Protein AF-A0A7L4B2Z6-F1 (afdb_monomer_lite)

InterPro domains:
  IPR002110 Ankyrin repeat [PF00023] (3-29)
  IPR002110 Ankyrin repeat [PS50088] (1-31)
  IPR032365 BCL-6 corepressor, PCGF1 binding domain [PF16553] (102-127)
  IPR036770 Ankyrin repeat-containing domain superfamily [G3DSA:1.25.40.20] (2-59)
  IPR036770 Ankyrin repeat-containing domain superfamily [SSF48403] (3-47)
  IPR038227 PCGF Ub-like fold discriminator superfamily [G3DSA:3.10.260.40] (99-127)
  IPR047144 BCL-6 corepressor-like [PTHR24117] (2-127)

Foldseek 3Di:
DPQLLVCQLVVVVVSNVVCVVVPDDQQDADPVRHGSLNNHDDPVSNVVVVVVVCVVVDPDPPDPVNDPPDDPPVVPPPPDDPPDPVVPCDDDPPPPPPDPDDPPPDDDDDPDDDDDDDDDDDDPPDD

Organism: NCBI:txid297813

Sequence (127 aa):
PRPIHDAVENDHLEIVRLLLSYGADPTLATYSGRTIVKMTHSELMETFLTEYLTDLQGRSVDDPGLYWDFYGSSVCDPKDESGFDILANPPGPGDEDEDGFSDVFEFEFSDEPPLPCYNIQVCLSQG

Secondary structure (DSSP, 8-state):
--HHHHHHHTT-HHHHHHHHHTT--TTPPPTTS--GGGG--SHHHHHHHHHHHHHHH---TT-GGGS-----TTS---SS--S--TTSS-----S---S-------PPPPSSPPP------------

Radius of gyration: 25.0 Å; chains: 1; bounding box: 57×62×44 Å

pLDDT: mean 78.01, std 16.68, range [37.91, 97.62]

Structure (mmCIF, N/CA/C/O backbone):
data_AF-A0A7L4B2Z6-F1
#
_entry.id   AF-A0A7L4B2Z6-F1
#
loop_
_atom_site.group_PDB
_atom_site.id
_atom_site.type_symbol
_atom_site.label_atom_id
_atom_site.label_alt_id
_atom_site.label_comp_id
_atom_site.label_asym_id
_atom_site.label_entity_id
_atom_site.label_seq_id
_atom_site.pdbx_PDB_ins_code
_atom_site.Cartn_x
_atom_site.Cartn_y
_atom_site.Cartn_z
_atom_site.occupancy
_atom_site.B_iso_or_equiv
_atom_site.auth_seq_id
_atom_site.auth_comp_id
_atom_site.auth_asym_id
_atom_site.auth_atom_id
_atom_site.pdbx_PDB_model_num
ATOM 1 N N . PRO A 1 1 ? 9.173 -10.789 -17.411 1.00 60.53 1 PRO A N 1
ATOM 2 C CA . PRO A 1 1 ? 8.950 -9.840 -16.295 1.00 60.53 1 PRO A CA 1
ATOM 3 C C . PRO A 1 1 ? 7.592 -9.147 -16.440 1.00 60.53 1 PRO A C 1
ATOM 5 O O . PRO A 1 1 ? 7.276 -8.660 -17.524 1.00 60.53 1 PRO A O 1
ATOM 8 N N . ARG A 1 2 ? 6.748 -9.184 -15.402 1.00 84.75 2 ARG A N 1
ATOM 9 C CA . ARG A 1 2 ? 5.553 -8.332 -15.383 1.00 84.75 2 ARG A CA 1
ATOM 10 C C . ARG A 1 2 ? 5.962 -6.973 -14.810 1.00 84.75 2 ARG A C 1
ATOM 12 O O . ARG A 1 2 ? 6.742 -6.971 -13.861 1.00 84.75 2 ARG A O 1
ATOM 19 N N . PRO A 1 3 ? 5.407 -5.855 -15.308 1.00 93.62 3 PRO A N 1
ATOM 20 C CA . PRO A 1 3 ? 5.756 -4.521 -14.818 1.00 93.62 3 PRO A CA 1
ATOM 21 C C . PRO A 1 3 ? 5.648 -4.373 -13.293 1.00 93.62 3 PRO A C 1
ATOM 23 O O . PRO A 1 3 ? 6.469 -3.699 -12.683 1.00 93.62 3 PRO A O 1
ATOM 26 N N . ILE A 1 4 ? 4.678 -5.054 -12.669 1.00 95.00 4 ILE A N 1
ATOM 27 C CA . ILE A 1 4 ? 4.479 -5.011 -11.214 1.00 95.00 4 ILE A CA 1
ATOM 28 C C . ILE A 1 4 ? 5.598 -5.717 -10.437 1.00 95.00 4 ILE A C 1
ATOM 30 O O . ILE A 1 4 ? 5.989 -5.232 -9.384 1.00 95.00 4 ILE A O 1
ATOM 34 N N . HIS A 1 5 ? 6.164 -6.813 -10.960 1.00 96.00 5 HIS A N 1
ATOM 35 C CA . HIS A 1 5 ? 7.292 -7.504 -10.318 1.00 96.00 5 HIS A CA 1
ATOM 36 C C . HIS A 1 5 ? 8.530 -6.608 -10.281 1.00 96.00 5 HIS A C 1
ATOM 38 O O . HIS A 1 5 ? 9.173 -6.508 -9.242 1.00 96.00 5 HIS A O 1
ATOM 44 N N . ASP A 1 6 ? 8.824 -5.931 -11.395 1.00 95.31 6 ASP A N 1
ATOM 45 C CA . ASP A 1 6 ? 9.976 -5.031 -11.493 1.00 95.31 6 ASP A CA 1
ATOM 46 C C . ASP A 1 6 ? 9.781 -3.788 -10.608 1.00 95.31 6 ASP A C 1
ATOM 48 O O . ASP A 1 6 ? 10.718 -3.356 -9.943 1.00 95.31 6 ASP A O 1
ATOM 52 N N . ALA A 1 7 ? 8.569 -3.226 -10.546 1.00 96.44 7 ALA A N 1
ATOM 53 C CA . ALA A 1 7 ? 8.265 -2.094 -9.668 1.00 96.44 7 ALA A CA 1
ATOM 54 C C . ALA A 1 7 ? 8.443 -2.439 -8.179 1.00 96.44 7 ALA A C 1
ATOM 56 O O . ALA A 1 7 ? 8.960 -1.616 -7.428 1.00 96.44 7 ALA A O 1
ATOM 57 N N . VAL A 1 8 ? 8.055 -3.651 -7.767 1.00 96.56 8 VAL A N 1
ATOM 58 C CA . VAL A 1 8 ? 8.200 -4.115 -6.380 1.00 96.56 8 VAL A CA 1
ATOM 59 C C . VAL A 1 8 ? 9.661 -4.392 -6.023 1.00 96.56 8 VAL A C 1
ATOM 61 O O . VAL A 1 8 ? 10.115 -3.925 -4.985 1.00 96.56 8 VAL A O 1
ATOM 64 N N . GLU A 1 9 ? 10.416 -5.070 -6.894 1.00 95.25 9 GLU A N 1
ATOM 65 C CA . GLU A 1 9 ? 11.849 -5.344 -6.665 1.00 95.25 9 GLU A CA 1
ATOM 66 C C . GLU A 1 9 ? 12.677 -4.044 -6.576 1.00 95.25 9 GLU A C 1
ATOM 68 O O . GLU A 1 9 ? 13.699 -3.998 -5.903 1.00 95.25 9 GLU A O 1
ATOM 73 N N . ASN A 1 10 ? 12.236 -2.962 -7.230 1.00 95.38 10 ASN A N 1
ATOM 74 C CA . ASN A 1 10 ? 12.883 -1.645 -7.150 1.00 95.38 10 ASN A CA 1
ATOM 75 C C . ASN A 1 10 ? 12.258 -0.708 -6.095 1.00 95.38 10 ASN A C 1
ATOM 77 O O . ASN A 1 10 ? 12.603 0.468 -6.054 1.00 95.38 10 ASN A O 1
ATOM 81 N N . ASP A 1 11 ? 11.339 -1.200 -5.260 1.00 96.75 11 ASP A N 1
ATOM 82 C CA . ASP A 1 11 ? 10.660 -0.435 -4.202 1.00 96.75 11 ASP A CA 1
ATOM 83 C C . ASP A 1 11 ? 9.911 0.830 -4.685 1.00 96.75 11 ASP A C 1
ATOM 85 O O . ASP A 1 11 ? 9.759 1.828 -3.981 1.00 96.75 11 ASP A O 1
ATOM 89 N N . HIS A 1 12 ? 9.401 0.809 -5.918 1.00 97.62 12 HIS A N 1
ATOM 90 C CA . HIS A 1 12 ? 8.683 1.933 -6.521 1.00 97.62 12 HIS A CA 1
ATOM 91 C C . HIS A 1 12 ? 7.185 1.911 -6.173 1.00 97.62 12 HIS A C 1
ATOM 93 O O . HIS A 1 12 ? 6.343 1.635 -7.033 1.00 97.62 12 HIS A O 1
ATOM 99 N N . LEU A 1 13 ? 6.838 2.228 -4.921 1.00 96.81 13 LEU A N 1
ATOM 100 C CA . LEU A 1 13 ? 5.464 2.147 -4.394 1.00 96.81 13 LEU A CA 1
ATOM 101 C C . LEU A 1 13 ? 4.414 2.833 -5.280 1.00 96.81 13 LEU A C 1
ATOM 103 O O . LEU A 1 13 ? 3.382 2.241 -5.588 1.00 96.81 13 LEU A O 1
ATOM 107 N N . GLU A 1 14 ? 4.673 4.058 -5.734 1.00 97.44 14 GLU A N 1
ATOM 108 C CA . GLU A 1 14 ? 3.701 4.804 -6.544 1.00 97.44 14 GLU A CA 1
ATOM 109 C C . GLU A 1 14 ? 3.439 4.142 -7.906 1.00 97.44 14 GLU A C 1
ATOM 111 O O . GLU A 1 14 ? 2.315 4.164 -8.409 1.00 97.44 14 GLU A O 1
ATOM 116 N N . ILE A 1 15 ? 4.443 3.468 -8.478 1.00 97.31 15 ILE A N 1
ATOM 117 C CA . ILE A 1 15 ? 4.266 2.679 -9.704 1.00 97.31 15 ILE A CA 1
ATOM 118 C C . ILE A 1 15 ? 3.431 1.431 -9.409 1.00 97.31 15 ILE A C 1
ATOM 120 O O . ILE A 1 15 ? 2.574 1.070 -10.211 1.00 97.31 15 ILE A O 1
ATOM 124 N N . VAL A 1 16 ? 3.634 0.786 -8.258 1.00 97.31 16 VAL A N 1
ATOM 125 C CA . VAL A 1 16 ? 2.813 -0.357 -7.835 1.00 97.31 16 VAL A CA 1
ATOM 126 C C . VAL A 1 16 ? 1.350 0.063 -7.673 1.00 97.31 16 VAL A C 1
ATOM 128 O O . VAL A 1 16 ? 0.476 -0.585 -8.246 1.00 97.31 16 VAL A O 1
ATOM 131 N N . ARG A 1 17 ? 1.075 1.182 -6.988 1.00 97.12 17 ARG A N 1
ATOM 132 C CA . ARG A 1 17 ? -0.283 1.743 -6.837 1.00 97.12 17 ARG A CA 1
ATOM 133 C C . ARG A 1 17 ? -0.933 2.032 -8.186 1.00 97.12 17 ARG A C 1
ATOM 135 O O . ARG A 1 17 ? -2.093 1.680 -8.392 1.00 97.12 17 ARG A O 1
ATOM 142 N N . LEU A 1 18 ? -0.178 2.627 -9.110 1.00 97.38 18 LEU A N 1
ATOM 143 C CA . LEU A 1 18 ? -0.636 2.873 -10.474 1.00 97.38 18 LEU A CA 1
ATOM 144 C C . LEU A 1 18 ? -0.967 1.560 -11.194 1.00 97.38 18 LEU A C 1
ATOM 146 O O . LEU A 1 18 ? -2.036 1.415 -11.761 1.00 97.38 18 LEU A O 1
ATOM 150 N N . LEU A 1 19 ? -0.082 0.570 -11.172 1.00 97.25 19 LEU A N 1
ATOM 151 C CA . LEU A 1 19 ? -0.329 -0.692 -11.870 1.00 97.25 19 LEU A CA 1
ATOM 152 C C . LEU A 1 19 ? -1.559 -1.423 -11.317 1.00 97.25 19 LEU A C 1
ATOM 154 O O . LEU A 1 19 ? -2.363 -1.929 -12.099 1.00 97.25 19 LEU A O 1
ATOM 158 N N . LEU A 1 20 ? -1.735 -1.435 -9.994 1.00 96.38 20 LEU A N 1
ATOM 159 C CA . LEU A 1 20 ? -2.912 -2.014 -9.343 1.00 96.38 20 LEU A CA 1
ATOM 160 C C . LEU A 1 20 ? -4.203 -1.280 -9.729 1.00 96.38 20 LEU A C 1
ATOM 162 O O . LEU A 1 20 ? -5.208 -1.934 -9.998 1.00 96.38 20 LEU A O 1
ATOM 166 N N . SER A 1 21 ? -4.184 0.055 -9.838 1.00 96.00 21 SER A N 1
ATOM 167 C CA . SER A 1 21 ? -5.371 0.819 -10.253 1.00 96.00 21 SER A CA 1
ATOM 168 C C . SER A 1 21 ? -5.787 0.548 -11.702 1.00 96.00 21 SER A C 1
ATOM 170 O O . SER A 1 21 ? -6.969 0.629 -12.027 1.00 96.00 21 SER A O 1
ATOM 172 N N . TYR A 1 22 ? -4.842 0.146 -12.556 1.00 96.44 22 TYR A N 1
ATOM 173 C CA . TYR A 1 22 ? -5.099 -0.308 -13.927 1.00 96.44 22 TYR A CA 1
ATOM 174 C C . TYR A 1 22 ? -5.370 -1.822 -14.035 1.00 96.44 22 TYR A C 1
ATOM 176 O O . TYR A 1 22 ? -5.435 -2.359 -15.142 1.00 96.44 22 TYR A O 1
ATOM 184 N N . GLY A 1 23 ? -5.548 -2.525 -12.911 1.00 94.00 23 GLY A N 1
ATOM 185 C CA . GLY A 1 23 ? -5.931 -3.939 -12.889 1.00 94.00 23 GLY A CA 1
ATOM 186 C C . GLY A 1 23 ? -4.771 -4.922 -13.054 1.00 94.00 23 GLY A C 1
ATOM 187 O O . GLY A 1 23 ? -4.984 -6.056 -13.486 1.00 94.00 23 GLY A O 1
ATOM 188 N N . ALA A 1 24 ? -3.535 -4.523 -12.738 1.00 95.31 24 ALA A N 1
ATOM 189 C CA . ALA A 1 24 ? -2.448 -5.487 -12.611 1.00 95.31 24 ALA A CA 1
ATOM 190 C C . ALA A 1 24 ? -2.762 -6.483 -11.486 1.00 95.31 24 ALA A C 1
ATOM 192 O O . ALA A 1 24 ? -3.047 -6.082 -10.365 1.00 95.31 24 ALA A O 1
ATOM 193 N N . ASP A 1 25 ? -2.675 -7.779 -11.781 1.00 93.75 25 ASP A N 1
ATOM 194 C CA . ASP A 1 25 ? -2.956 -8.838 -10.809 1.00 93.75 25 ASP A CA 1
ATOM 195 C C . ASP A 1 25 ? -1.723 -9.117 -9.917 1.00 93.75 25 ASP A C 1
ATOM 197 O O . ASP A 1 25 ? -0.711 -9.629 -10.422 1.00 93.75 25 ASP A O 1
ATOM 201 N N . PRO A 1 26 ? -1.780 -8.808 -8.603 1.00 93.31 26 PRO A N 1
ATOM 202 C CA . PRO A 1 26 ? -0.673 -9.028 -7.672 1.00 93.31 26 PRO A CA 1
ATOM 203 C C . PRO A 1 26 ? -0.493 -10.491 -7.246 1.00 93.31 26 PRO A C 1
ATOM 205 O O . PRO A 1 26 ? 0.531 -10.834 -6.654 1.00 93.31 26 PRO A O 1
ATOM 208 N N . THR A 1 27 ? -1.464 -11.367 -7.518 1.00 93.31 27 THR A N 1
ATOM 209 C CA . THR A 1 27 ? -1.431 -12.774 -7.082 1.00 93.31 27 THR A CA 1
ATOM 210 C C . THR A 1 27 ? -0.537 -13.644 -7.969 1.00 93.31 27 THR A C 1
ATOM 212 O O . THR A 1 27 ? -0.127 -14.743 -7.585 1.00 93.31 27 THR A O 1
ATOM 215 N N . LEU A 1 28 ? -0.174 -13.139 -9.152 1.00 92.25 28 LEU A N 1
ATOM 216 C CA . LEU A 1 28 ? 0.630 -13.862 -10.126 1.00 92.25 28 LEU A CA 1
ATOM 217 C C . LEU A 1 28 ? 2.099 -13.916 -9.702 1.00 92.25 28 LEU A C 1
ATOM 219 O O . LEU A 1 28 ? 2.802 -12.905 -9.622 1.00 92.25 28 LEU A O 1
ATOM 223 N N . ALA A 1 29 ? 2.596 -15.132 -9.497 1.00 93.31 29 ALA A N 1
ATOM 224 C CA . ALA A 1 29 ? 3.999 -15.365 -9.200 1.00 93.31 29 ALA A CA 1
ATOM 225 C C . ALA A 1 29 ? 4.900 -15.170 -10.436 1.00 93.31 29 ALA A C 1
ATOM 227 O O . ALA A 1 29 ? 4.482 -15.284 -11.592 1.00 93.31 29 ALA A O 1
ATOM 228 N N . THR A 1 30 ? 6.176 -14.897 -10.178 1.00 91.44 30 THR A N 1
ATOM 229 C CA . THR A 1 30 ? 7.246 -14.938 -11.183 1.00 91.44 30 THR A CA 1
ATOM 230 C C . THR A 1 30 ? 7.469 -16.363 -11.708 1.00 91.44 30 THR A C 1
ATOM 232 O O . THR A 1 30 ? 6.985 -17.338 -11.136 1.00 91.44 30 THR A O 1
ATOM 235 N N . TYR A 1 31 ? 8.280 -16.515 -12.761 1.00 90.19 31 TYR A N 1
ATOM 236 C CA . TYR A 1 31 ? 8.648 -17.833 -13.306 1.00 90.19 31 TYR A CA 1
ATOM 237 C C . TYR A 1 31 ? 9.324 -18.766 -12.287 1.00 90.19 31 TYR A C 1
ATOM 239 O O . TYR A 1 31 ? 9.267 -19.980 -12.442 1.00 90.19 31 TYR A O 1
ATOM 247 N N . SER A 1 32 ? 9.942 -18.214 -11.239 1.00 89.88 32 SER A N 1
ATOM 248 C CA . SER A 1 32 ? 10.538 -18.978 -10.139 1.00 89.88 32 SER A CA 1
ATOM 249 C C . SER A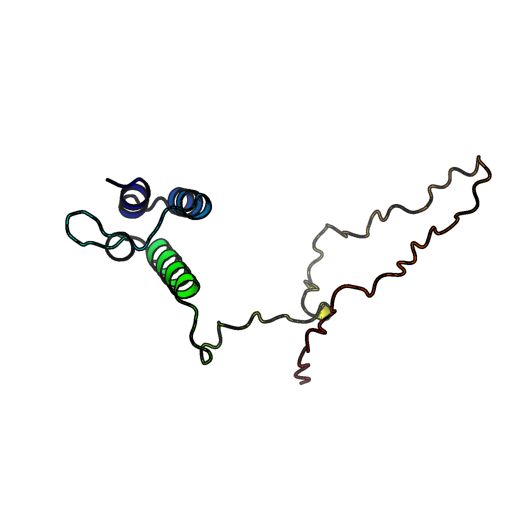 1 32 ? 9.567 -19.230 -8.976 1.00 89.88 32 SER A C 1
ATOM 251 O O 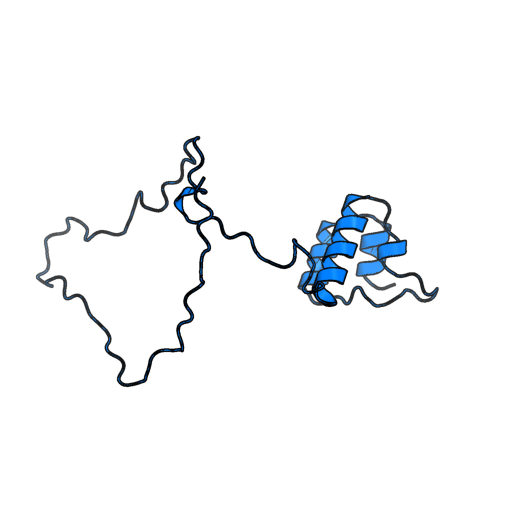. SER A 1 32 ? 10.004 -19.625 -7.901 1.00 89.88 32 SER A O 1
ATOM 253 N N . GLY A 1 33 ? 8.275 -18.923 -9.131 1.00 91.94 33 GLY A N 1
ATOM 254 C CA . GLY A 1 33 ? 7.263 -19.087 -8.085 1.00 91.94 33 GLY A CA 1
ATOM 255 C C . GLY A 1 33 ? 7.330 -18.060 -6.947 1.00 91.94 33 GLY A C 1
ATOM 256 O O . GLY A 1 33 ? 6.693 -18.258 -5.915 1.00 91.94 33 GLY A O 1
ATOM 257 N N . ARG A 1 34 ? 8.089 -16.962 -7.095 1.00 92.81 34 ARG A N 1
ATOM 258 C CA . ARG A 1 34 ? 8.112 -15.879 -6.091 1.00 92.81 34 ARG A CA 1
ATOM 259 C C . ARG A 1 34 ? 6.912 -14.953 -6.284 1.00 92.81 34 ARG A C 1
ATOM 261 O O . ARG A 1 34 ? 6.701 -14.480 -7.401 1.00 92.81 34 ARG A O 1
ATOM 268 N N . THR A 1 35 ? 6.153 -14.709 -5.217 1.00 93.56 35 THR A N 1
ATOM 269 C CA . THR A 1 35 ? 5.080 -13.702 -5.154 1.00 93.56 35 THR A CA 1
ATOM 270 C C . THR A 1 35 ? 5.671 -12.312 -4.921 1.00 93.56 35 THR A C 1
ATOM 272 O O . THR A 1 35 ? 6.779 -12.208 -4.397 1.00 93.56 35 THR A O 1
ATOM 275 N N . ILE A 1 36 ? 4.936 -11.249 -5.266 1.00 95.06 36 ILE A N 1
ATOM 276 C CA . ILE A 1 36 ? 5.417 -9.869 -5.079 1.00 95.06 36 ILE A CA 1
ATOM 277 C C . ILE A 1 36 ? 5.706 -9.532 -3.608 1.00 95.06 36 ILE A C 1
ATOM 279 O O . ILE A 1 36 ? 6.687 -8.859 -3.333 1.00 95.06 36 ILE A O 1
ATOM 283 N N . VAL A 1 37 ? 4.950 -10.093 -2.656 1.00 95.25 37 VAL A N 1
ATOM 284 C CA . VAL A 1 37 ? 5.201 -9.916 -1.209 1.00 95.25 37 VAL A CA 1
ATOM 285 C C . VAL A 1 37 ? 6.577 -10.457 -0.805 1.00 95.25 37 VAL A C 1
ATOM 287 O O . VAL A 1 37 ? 7.230 -9.910 0.064 1.00 95.25 37 VAL A O 1
ATOM 290 N N . LYS A 1 38 ? 7.074 -11.508 -1.470 1.00 94.44 38 LYS A N 1
ATOM 291 C CA . LYS A 1 38 ? 8.415 -12.063 -1.207 1.00 94.44 38 LYS A CA 1
ATOM 292 C C . LYS A 1 38 ? 9.544 -11.305 -1.915 1.00 94.44 38 LYS A C 1
ATOM 294 O O . LYS A 1 38 ? 10.695 -11.728 -1.827 1.00 94.44 38 LYS A O 1
ATOM 299 N N . MET A 1 39 ? 9.212 -10.275 -2.686 1.00 94.06 39 MET A N 1
ATOM 300 C CA . MET A 1 39 ? 10.152 -9.443 -3.441 1.00 94.06 39 MET A CA 1
ATOM 301 C C . MET A 1 39 ? 10.285 -8.040 -2.833 1.00 94.06 39 MET A C 1
ATOM 303 O O . MET A 1 39 ? 11.039 -7.229 -3.356 1.00 94.06 39 MET A O 1
ATOM 307 N N . THR A 1 40 ? 9.557 -7.733 -1.756 1.00 95.81 40 THR A N 1
ATOM 308 C CA . THR A 1 40 ? 9.616 -6.428 -1.094 1.00 95.81 40 THR A CA 1
ATOM 309 C C . THR A 1 40 ? 10.928 -6.248 -0.333 1.00 95.81 40 THR A C 1
ATOM 311 O O . THR A 1 40 ? 11.500 -7.196 0.208 1.00 95.81 40 THR A O 1
ATOM 314 N N . HIS A 1 41 ? 11.403 -5.003 -0.280 1.00 93.44 41 HIS A N 1
ATOM 315 C CA . HIS A 1 41 ? 12.588 -4.613 0.492 1.00 93.44 41 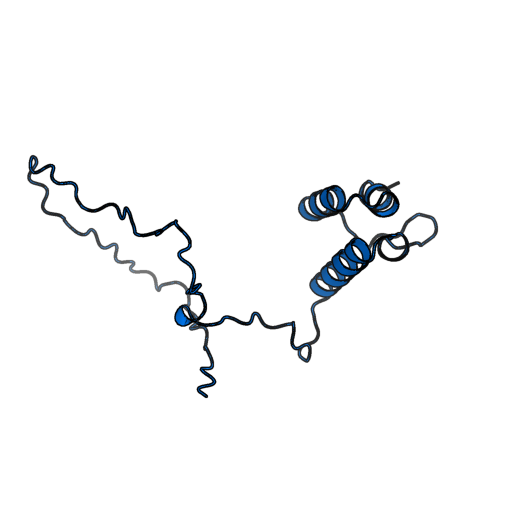HIS A CA 1
ATOM 316 C C . HIS A 1 41 ? 12.262 -3.641 1.631 1.00 93.44 41 HIS A C 1
ATOM 318 O O . HIS A 1 41 ? 12.979 -3.607 2.629 1.00 93.44 41 HIS A O 1
ATOM 324 N N . SER A 1 42 ? 11.186 -2.866 1.482 1.00 96.75 42 SER A N 1
ATOM 325 C CA . SER A 1 42 ? 10.692 -1.907 2.466 1.00 96.75 42 SER A CA 1
ATOM 326 C C . SER A 1 42 ? 9.495 -2.459 3.233 1.00 96.75 42 SER A C 1
ATOM 328 O O . SER A 1 42 ? 8.597 -3.070 2.646 1.00 96.75 42 SER A O 1
ATOM 330 N N . GLU A 1 43 ? 9.446 -2.158 4.531 1.00 96.38 43 GLU A N 1
ATOM 331 C CA . GLU A 1 43 ? 8.297 -2.432 5.400 1.00 96.38 43 GLU A CA 1
ATOM 332 C C . GLU A 1 43 ? 7.023 -1.755 4.875 1.00 96.38 43 GLU A C 1
ATOM 334 O O . GLU A 1 43 ? 5.937 -2.324 4.936 1.00 96.38 43 GLU A O 1
ATOM 339 N N . LEU A 1 44 ? 7.147 -0.567 4.275 1.00 96.31 44 LEU A N 1
ATOM 340 C CA . LEU A 1 44 ? 6.011 0.147 3.692 1.00 96.31 44 LEU A CA 1
ATOM 341 C C . LEU A 1 44 ? 5.428 -0.633 2.502 1.00 96.31 44 LEU A C 1
ATOM 343 O O . LEU A 1 44 ? 4.219 -0.820 2.403 1.00 96.31 44 LEU A O 1
ATOM 347 N N . MET A 1 45 ? 6.278 -1.137 1.606 1.00 97.44 45 MET A N 1
ATOM 348 C CA . MET A 1 45 ? 5.819 -1.924 0.459 1.00 97.44 45 MET A CA 1
ATOM 349 C C . MET A 1 45 ? 5.193 -3.252 0.904 1.00 97.44 45 MET A C 1
ATOM 351 O O . MET A 1 45 ? 4.156 -3.656 0.377 1.00 97.44 45 MET A O 1
ATOM 355 N N . GLU A 1 46 ? 5.816 -3.928 1.872 1.00 96.81 46 GLU A N 1
ATOM 356 C CA . GLU A 1 46 ? 5.312 -5.186 2.426 1.00 96.81 46 GLU A CA 1
ATOM 357 C C . GLU A 1 46 ? 3.950 -5.005 3.097 1.00 96.81 46 GLU A C 1
ATOM 359 O O . GLU A 1 46 ? 3.017 -5.746 2.782 1.00 96.81 46 GLU A O 1
ATOM 364 N N . THR A 1 47 ? 3.809 -3.996 3.961 1.00 96.50 47 THR A N 1
ATOM 365 C CA . THR A 1 47 ? 2.534 -3.673 4.616 1.00 96.50 47 THR A CA 1
ATOM 366 C C . THR A 1 47 ? 1.475 -3.314 3.581 1.00 96.50 47 THR 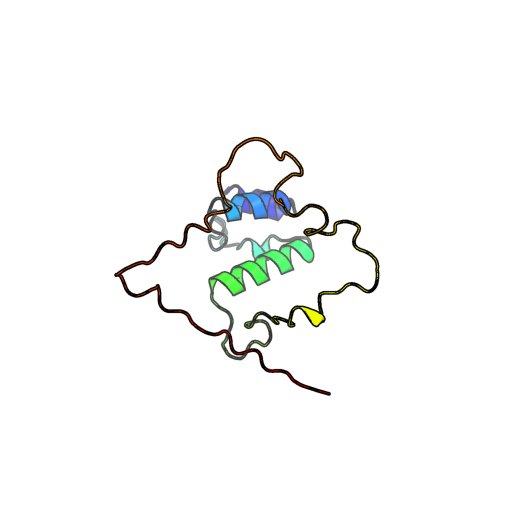A C 1
ATOM 368 O O . THR A 1 47 ? 0.418 -3.935 3.566 1.00 96.50 47 THR A O 1
ATOM 371 N N . PHE A 1 48 ? 1.775 -2.424 2.631 1.00 96.88 48 PHE A N 1
ATOM 372 C CA . PHE A 1 48 ? 0.837 -2.048 1.572 1.00 96.88 48 PHE A CA 1
ATOM 373 C C . PHE A 1 48 ? 0.314 -3.256 0.778 1.00 96.88 48 PHE A C 1
ATOM 375 O O . PHE A 1 48 ? -0.895 -3.413 0.612 1.00 96.88 48 PHE A O 1
ATOM 382 N N . LEU A 1 49 ? 1.205 -4.123 0.288 1.00 96.62 49 LEU A N 1
ATOM 383 C CA . LEU A 1 49 ? 0.804 -5.289 -0.502 1.00 96.62 49 LEU A CA 1
ATOM 384 C C . LEU A 1 49 ? 0.068 -6.337 0.334 1.00 96.62 49 LEU A C 1
ATOM 386 O O . LEU A 1 49 ? -0.835 -6.993 -0.183 1.00 96.62 49 LEU A O 1
ATOM 390 N N . THR A 1 50 ? 0.439 -6.504 1.602 1.00 94.81 50 THR A N 1
ATOM 391 C CA . THR A 1 50 ? -0.230 -7.440 2.513 1.00 94.81 50 THR A CA 1
ATOM 392 C C . THR A 1 50 ? -1.655 -6.986 2.805 1.00 94.81 50 THR A C 1
ATOM 394 O O . THR A 1 50 ? -2.583 -7.780 2.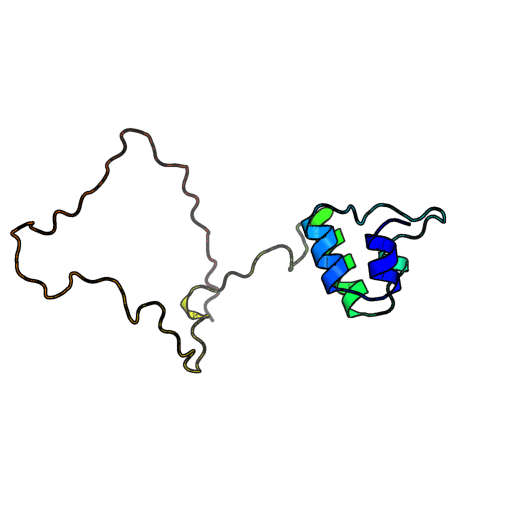655 1.00 94.81 50 THR A O 1
ATOM 397 N N . GLU A 1 51 ? -1.848 -5.708 3.131 1.00 92.81 51 GLU A N 1
ATOM 398 C CA . GLU A 1 51 ? -3.176 -5.125 3.341 1.00 92.81 51 GLU A CA 1
ATOM 399 C C . GLU A 1 51 ? -4.021 -5.221 2.063 1.00 92.81 51 GLU A C 1
ATOM 401 O O . GLU A 1 51 ? -5.136 -5.733 2.100 1.00 92.81 51 GLU A O 1
ATOM 406 N N . TYR A 1 52 ? -3.455 -4.859 0.905 1.00 94.50 52 TYR A N 1
ATOM 407 C CA . TYR A 1 52 ? -4.157 -4.940 -0.379 1.00 94.50 52 TYR A CA 1
ATOM 408 C C . TYR A 1 52 ? -4.616 -6.369 -0.718 1.00 94.50 52 TYR A C 1
ATOM 410 O O . TYR A 1 52 ? -5.736 -6.585 -1.178 1.00 94.50 52 TYR A O 1
ATOM 418 N N . LEU A 1 53 ? -3.762 -7.373 -0.495 1.00 93.81 53 LEU A N 1
ATOM 419 C CA . LEU A 1 53 ? -4.122 -8.777 -0.723 1.00 93.81 53 LEU A CA 1
ATOM 420 C C . LEU A 1 53 ? -5.166 -9.280 0.278 1.00 93.81 53 LEU A C 1
ATOM 422 O O . LEU A 1 53 ? -6.017 -10.088 -0.097 1.00 93.81 53 LEU A O 1
ATOM 426 N N . THR A 1 54 ? -5.110 -8.804 1.522 1.00 90.94 54 THR A N 1
ATOM 427 C CA . THR A 1 54 ? -6.104 -9.121 2.555 1.00 90.94 54 THR A CA 1
ATOM 428 C C . THR A 1 54 ? -7.471 -8.559 2.166 1.00 90.94 54 THR A C 1
ATOM 430 O O . THR A 1 54 ? -8.471 -9.270 2.239 1.00 90.94 54 THR A O 1
ATOM 433 N N . ASP A 1 55 ? -7.513 -7.335 1.639 1.00 88.25 55 ASP A N 1
ATOM 434 C CA . ASP A 1 55 ? -8.745 -6.719 1.142 1.00 88.25 55 ASP A CA 1
ATOM 435 C C . ASP A 1 55 ? -9.323 -7.474 -0.064 1.00 88.25 55 ASP A C 1
ATOM 437 O O . ASP A 1 55 ? -10.535 -7.670 -0.151 1.00 88.25 55 ASP A O 1
ATOM 441 N N . LEU A 1 56 ? -8.469 -7.972 -0.969 1.00 89.94 56 LEU A N 1
ATOM 442 C CA . LEU A 1 56 ? -8.903 -8.799 -2.102 1.00 89.94 56 LEU A CA 1
ATOM 443 C C . LEU A 1 56 ? -9.489 -10.153 -1.678 1.00 89.94 56 LEU A C 1
ATOM 445 O O . LEU A 1 56 ? -10.399 -10.661 -2.332 1.00 89.94 56 LEU A O 1
ATOM 449 N N . GLN A 1 57 ? -8.947 -10.766 -0.624 1.00 88.06 57 GLN A N 1
ATOM 450 C CA . GLN A 1 57 ? -9.423 -12.051 -0.097 1.00 88.06 57 GLN A CA 1
ATOM 451 C C . GLN A 1 57 ? -10.669 -11.892 0.786 1.00 88.06 57 GLN A C 1
ATOM 453 O O . GLN A 1 57 ? -11.389 -12.868 1.006 1.00 88.06 57 GLN A O 1
ATOM 458 N N . GLY A 1 58 ? -10.943 -10.664 1.229 1.00 83.81 58 GLY A N 1
ATOM 459 C CA . GLY A 1 58 ? -11.944 -10.346 2.232 1.00 83.81 58 GLY A CA 1
ATOM 460 C C . GLY A 1 58 ? -11.388 -10.564 3.636 1.00 83.81 58 GLY A C 1
ATOM 461 O O . GLY A 1 58 ? -10.783 -11.598 3.932 1.00 83.81 58 GLY A O 1
ATOM 462 N N . ARG A 1 59 ? -11.608 -9.592 4.525 1.00 82.00 59 ARG A N 1
ATOM 463 C CA . ARG A 1 59 ? -11.218 -9.739 5.931 1.00 82.00 59 ARG A CA 1
ATOM 464 C C . ARG A 1 59 ? -12.190 -10.661 6.659 1.00 82.00 59 ARG A C 1
ATOM 466 O O . ARG A 1 59 ? -13.360 -10.777 6.287 1.00 82.00 59 ARG A O 1
ATOM 473 N N . SER A 1 60 ? -11.705 -11.341 7.694 1.00 80.75 60 SER A N 1
ATOM 474 C CA . SER A 1 60 ? -12.567 -12.174 8.534 1.00 80.75 60 SER A CA 1
ATOM 475 C C . SER A 1 60 ? -13.622 -11.320 9.235 1.00 80.75 60 SER A C 1
ATOM 477 O O . SER A 1 60 ? -13.324 -10.204 9.642 1.00 80.75 60 SER A O 1
ATOM 479 N N . VAL A 1 61 ? -14.819 -11.871 9.456 1.00 79.19 61 VAL A N 1
ATOM 480 C CA . VAL A 1 61 ? -15.920 -11.188 10.174 1.00 79.19 61 VAL A CA 1
ATOM 481 C C . VAL A 1 61 ? -15.515 -10.743 11.588 1.00 79.19 61 VAL A C 1
ATOM 483 O O . VAL A 1 61 ? -16.040 -9.758 12.100 1.00 79.19 61 VAL A O 1
ATOM 486 N N . ASP A 1 62 ? -14.554 -11.451 12.184 1.00 83.00 62 ASP A N 1
ATOM 487 C CA . ASP A 1 62 ? -13.995 -11.166 13.507 1.00 83.00 62 ASP A CA 1
ATOM 488 C C . ASP A 1 62 ? -12.848 -10.132 13.492 1.00 83.00 62 ASP A C 1
ATOM 490 O O . ASP A 1 62 ? -12.315 -9.821 14.555 1.00 83.00 62 ASP A O 1
ATOM 494 N N . ASP A 1 63 ? -12.435 -9.615 12.325 1.00 79.69 63 ASP A N 1
ATOM 495 C CA . ASP A 1 63 ? -11.377 -8.600 12.233 1.00 79.69 63 ASP A CA 1
ATOM 496 C C . ASP A 1 63 ? -11.926 -7.227 12.666 1.00 79.69 63 ASP A C 1
ATOM 498 O O . ASP A 1 63 ? -12.829 -6.702 12.008 1.00 79.69 63 ASP A O 1
ATOM 502 N N . PRO A 1 64 ? -11.393 -6.606 13.736 1.00 75.50 64 PRO A N 1
ATOM 503 C CA . PRO A 1 64 ? -11.793 -5.263 14.148 1.00 75.50 64 PRO A CA 1
ATOM 504 C C . PRO A 1 64 ? -11.609 -4.207 13.049 1.00 75.50 64 PRO A C 1
ATOM 506 O O . PRO A 1 64 ? -12.344 -3.228 13.034 1.00 75.50 64 PRO A O 1
ATOM 509 N N . GLY A 1 65 ? -10.664 -4.408 12.122 1.00 74.19 65 GLY A N 1
ATOM 510 C CA . GLY A 1 65 ? -10.423 -3.514 10.985 1.00 74.19 65 GLY A CA 1
ATOM 511 C C . GLY A 1 65 ? -11.379 -3.707 9.803 1.00 74.19 65 GLY A C 1
ATOM 512 O O . GLY A 1 65 ? -11.255 -3.000 8.806 1.00 74.19 65 GLY A O 1
ATOM 513 N N . LEU A 1 66 ? -12.318 -4.660 9.877 1.00 77.25 66 LEU A N 1
ATOM 514 C CA . LEU A 1 66 ? -13.291 -4.914 8.809 1.00 77.25 66 LEU A CA 1
ATOM 515 C C . LEU A 1 66 ? -14.311 -3.773 8.665 1.00 77.25 66 LEU A C 1
ATOM 517 O O . LEU A 1 66 ? -14.795 -3.510 7.562 1.00 77.25 66 LEU A O 1
ATOM 521 N N . TYR A 1 67 ? -14.674 -3.128 9.773 1.00 77.00 67 TYR A N 1
ATOM 522 C CA . TYR A 1 67 ? -15.703 -2.096 9.796 1.00 77.00 67 TYR A CA 1
ATOM 523 C C . TYR A 1 67 ? -15.066 -0.714 9.676 1.00 77.00 67 TYR A C 1
ATOM 525 O O . TYR A 1 67 ? -14.077 -0.406 10.336 1.00 77.00 67 TYR A O 1
ATOM 533 N N . TRP A 1 68 ? -15.661 0.144 8.849 1.00 77.06 68 TRP A N 1
ATOM 534 C CA . TRP A 1 68 ? -15.325 1.561 8.861 1.00 77.06 68 TRP A CA 1
ATOM 535 C C . TRP A 1 68 ? -15.822 2.175 10.168 1.00 77.06 68 TRP A C 1
ATOM 537 O O . TRP A 1 68 ? -17.031 2.223 10.407 1.00 77.06 68 TRP A O 1
ATOM 547 N N . ASP A 1 69 ? -14.905 2.695 10.978 1.00 69.62 69 ASP A N 1
ATOM 548 C CA . ASP A 1 69 ? -15.262 3.518 12.128 1.00 69.62 69 ASP A CA 1
ATOM 549 C C . ASP A 1 69 ? -15.736 4.890 11.638 1.00 69.62 69 ASP A C 1
ATOM 551 O O . ASP A 1 69 ? -14.959 5.826 11.440 1.00 69.62 69 ASP A O 1
ATOM 555 N N . PHE A 1 70 ? -17.043 5.009 11.408 1.00 63.38 70 PHE A N 1
ATOM 556 C CA . PHE A 1 70 ? -17.659 6.292 11.109 1.00 63.38 70 PHE A CA 1
ATOM 557 C C . PHE A 1 70 ? -17.978 7.021 12.411 1.00 63.38 70 PHE A C 1
ATOM 559 O O . PHE A 1 70 ? -19.032 6.834 13.024 1.00 63.38 70 PHE A O 1
ATOM 566 N N . TYR A 1 71 ? -17.062 7.882 12.833 1.00 65.62 71 TYR A N 1
ATOM 567 C CA . TYR A 1 71 ? -17.363 8.850 13.872 1.00 65.62 71 TYR A CA 1
ATOM 568 C C . TYR A 1 71 ? -18.332 9.888 13.297 1.00 65.62 71 TYR A C 1
ATOM 570 O O . TYR A 1 71 ? -18.091 10.454 12.232 1.00 65.62 71 TYR A O 1
ATOM 578 N N . GLY A 1 72 ? -19.459 10.116 13.979 1.00 60.19 72 GLY A N 1
ATOM 579 C CA . GLY A 1 72 ? -20.437 11.117 13.554 1.00 60.19 72 GLY A CA 1
ATOM 580 C C . GLY A 1 72 ? -19.790 12.490 13.344 1.00 60.19 72 GLY A C 1
ATOM 581 O O . GLY A 1 72 ? -18.766 12.800 13.951 1.00 60.19 72 GLY A O 1
ATOM 582 N N . SER A 1 73 ? -20.417 13.326 12.510 1.00 57.88 73 SER A N 1
ATOM 583 C CA . SER A 1 73 ? -19.895 14.629 12.055 1.00 57.88 73 SER A CA 1
ATOM 584 C C . SER A 1 73 ? -19.369 15.561 13.160 1.00 57.88 73 SER A C 1
ATOM 586 O O . SER A 1 73 ? -18.607 16.469 12.858 1.00 57.88 73 SER A O 1
ATOM 588 N N . SER A 1 74 ? -19.740 15.348 14.425 1.00 57.06 74 SER A N 1
ATOM 589 C CA . SER A 1 74 ? -19.233 16.089 15.585 1.00 57.06 74 SER A CA 1
ATOM 590 C C . SER A 1 74 ? -17.781 15.772 15.975 1.00 57.06 74 SER A C 1
ATOM 592 O O . SER A 1 74 ? -17.224 16.474 16.811 1.00 57.06 74 SER A O 1
ATOM 594 N N . VAL A 1 75 ? -17.177 14.698 15.451 1.00 55.56 75 VAL A N 1
ATOM 595 C CA . VAL A 1 75 ? -15.780 14.305 15.745 1.00 55.56 75 VAL A CA 1
ATOM 596 C C . VAL A 1 75 ? -14.802 14.859 14.704 1.00 55.56 75 VAL A C 1
ATOM 598 O O . VAL A 1 75 ? -13.619 15.020 14.992 1.00 55.56 75 VAL A O 1
ATOM 601 N N . CYS A 1 76 ? -15.299 15.209 13.517 1.00 53.88 76 CYS A N 1
ATOM 602 C CA . CYS A 1 76 ? -14.518 15.791 12.427 1.00 53.88 76 CYS A CA 1
ATOM 603 C C . CYS A 1 76 ? -14.379 17.312 12.534 1.00 53.88 76 CYS A C 1
ATOM 605 O O . CYS A 1 76 ? -14.086 17.943 11.526 1.00 53.88 76 CYS A O 1
ATOM 607 N N . ASP A 1 77 ? -14.614 17.894 13.711 1.00 56.69 77 ASP A N 1
ATOM 608 C CA . ASP A 1 77 ? -14.351 19.306 13.966 1.00 56.69 77 ASP A CA 1
ATOM 609 C C . ASP A 1 77 ? -12.909 19.410 14.494 1.00 56.69 77 ASP A C 1
ATOM 611 O O . ASP A 1 77 ? -12.669 19.215 15.697 1.00 56.69 77 ASP A O 1
ATOM 615 N N . PRO A 1 78 ? -11.889 19.572 13.623 1.00 57.28 78 PRO A N 1
ATOM 616 C CA . PRO A 1 78 ? -10.551 19.845 14.106 1.00 57.28 78 PRO A CA 1
ATOM 617 C C . PRO A 1 78 ? -10.620 21.116 14.957 1.00 57.28 78 PRO A C 1
ATOM 619 O O . PRO A 1 78 ? -11.130 22.143 14.525 1.00 57.28 78 PRO A O 1
ATOM 622 N N . LYS A 1 79 ? -10.087 21.059 16.183 1.00 58.34 79 LYS A N 1
ATOM 623 C CA . LYS A 1 79 ? -9.997 22.237 17.070 1.00 58.34 79 LYS A CA 1
ATOM 624 C C . LYS A 1 79 ? -9.208 23.395 16.449 1.00 58.34 79 LYS A C 1
ATOM 626 O O . LYS A 1 79 ? -9.308 24.515 16.941 1.00 58.34 79 LYS A O 1
ATOM 631 N N . ASP A 1 80 ? -8.432 23.103 15.410 1.00 62.03 80 ASP A N 1
ATOM 632 C CA . ASP A 1 80 ? -7.671 24.074 14.650 1.00 62.03 80 ASP A CA 1
ATOM 633 C C . ASP A 1 80 ? -8.396 24.376 13.337 1.00 62.03 80 ASP A C 1
ATOM 635 O O . ASP A 1 80 ? -8.676 23.472 12.549 1.00 62.03 80 ASP A O 1
ATOM 639 N N . GLU A 1 81 ? -8.672 25.665 13.136 1.00 58.66 81 GLU A N 1
ATOM 640 C CA . GLU A 1 81 ? -9.257 26.289 11.950 1.00 58.66 81 GLU A CA 1
ATOM 641 C C . GLU A 1 81 ? -8.672 25.709 10.650 1.00 58.66 81 GLU A C 1
ATOM 643 O O . GLU A 1 81 ? -7.669 26.188 10.113 1.00 58.66 81 GLU A O 1
ATOM 648 N N . SER A 1 82 ? -9.302 24.673 10.091 1.00 58.22 82 SER A N 1
ATOM 649 C CA . SER A 1 82 ? -9.052 24.305 8.704 1.00 58.22 82 SER A CA 1
ATOM 650 C C . SER A 1 82 ? -9.637 25.425 7.850 1.00 58.22 82 SER A C 1
ATOM 652 O O . SER A 1 82 ? -10.853 25.550 7.740 1.00 58.22 82 SER A O 1
ATOM 654 N N . GLY A 1 83 ? -8.766 26.272 7.298 1.00 57.97 83 GLY A N 1
ATOM 655 C CA . GLY A 1 83 ? -9.091 27.532 6.616 1.00 57.97 83 GLY A CA 1
ATOM 656 C C . GLY A 1 83 ? -9.884 27.431 5.305 1.00 57.97 83 GLY A C 1
ATOM 657 O O . GLY A 1 83 ? -9.741 28.298 4.448 1.00 57.97 83 GLY A O 1
ATOM 658 N N . PHE A 1 84 ? -10.699 26.393 5.131 1.00 60.38 84 PHE A N 1
ATOM 659 C CA . PHE A 1 84 ? -11.660 26.262 4.046 1.00 60.38 84 PHE A CA 1
ATOM 660 C C . PHE A 1 84 ? -13.027 25.949 4.638 1.00 60.38 84 PHE A C 1
ATOM 662 O O . PHE A 1 84 ? -13.410 24.792 4.795 1.00 60.38 84 PHE A O 1
ATOM 669 N N . ASP A 1 85 ? -13.768 27.003 4.958 1.00 67.00 85 ASP A N 1
ATOM 670 C CA . ASP A 1 85 ? -15.197 26.881 5.188 1.00 67.00 85 ASP A CA 1
ATOM 671 C C . ASP A 1 85 ? -15.860 26.557 3.837 1.00 67.00 85 ASP A C 1
ATOM 673 O O . ASP A 1 85 ? -16.005 27.408 2.960 1.00 67.00 85 ASP A O 1
ATOM 677 N N . ILE A 1 86 ? -16.195 25.276 3.645 1.00 64.56 86 ILE A N 1
ATOM 678 C CA . ILE A 1 86 ? -16.867 24.745 2.444 1.00 64.56 86 ILE A CA 1
ATOM 679 C C . ILE A 1 86 ? -18.206 25.469 2.211 1.00 64.56 86 ILE A C 1
ATOM 681 O O . ILE A 1 86 ? -18.697 25.520 1.085 1.00 64.56 86 ILE A O 1
ATOM 685 N N . LEU A 1 87 ? -18.769 26.072 3.263 1.00 65.25 87 LEU A N 1
ATOM 686 C CA . LEU A 1 87 ? -20.000 26.846 3.241 1.00 65.25 87 LEU A CA 1
ATOM 687 C C . LEU A 1 87 ? -19.756 28.359 3.274 1.00 65.25 87 LEU A C 1
ATOM 689 O O . LEU A 1 87 ? -20.725 29.098 3.411 1.00 65.25 87 LEU A O 1
ATOM 693 N N . ALA A 1 88 ? -18.520 28.846 3.112 1.00 67.31 88 ALA A N 1
ATOM 694 C CA . ALA A 1 88 ? -18.242 30.287 3.123 1.00 67.31 88 ALA A CA 1
ATOM 695 C C . ALA A 1 88 ? -18.847 31.021 1.926 1.00 67.31 88 ALA A C 1
ATOM 697 O O . ALA A 1 88 ? -19.000 32.240 1.960 1.00 67.31 88 ALA A O 1
ATOM 698 N N . ASN A 1 89 ? -19.155 30.294 0.852 1.00 64.50 89 ASN A N 1
ATOM 699 C CA . ASN A 1 89 ? -19.747 30.870 -0.345 1.00 64.50 89 ASN A CA 1
ATOM 700 C C . ASN A 1 89 ? -20.835 29.942 -0.899 1.00 64.50 89 ASN A C 1
ATOM 702 O O . ASN A 1 89 ? -20.691 29.394 -1.998 1.00 64.50 89 ASN A O 1
ATOM 706 N N . PRO A 1 90 ? -21.912 29.700 -0.129 1.00 66.31 90 PRO A N 1
ATOM 707 C CA . PRO A 1 90 ? -23.046 28.989 -0.671 1.00 66.31 90 PRO A CA 1
ATOM 708 C C . PRO A 1 90 ? -23.657 29.913 -1.733 1.00 66.31 90 PRO A C 1
ATOM 710 O O . PRO A 1 90 ? -23.818 31.106 -1.467 1.00 66.31 90 PRO A O 1
ATOM 713 N N . PRO A 1 91 ? -23.970 29.421 -2.940 1.00 60.22 91 PRO A N 1
ATOM 714 C CA . PRO A 1 91 ? -24.684 30.231 -3.913 1.00 60.22 91 PRO A CA 1
ATOM 715 C C . PRO A 1 91 ? -26.056 30.585 -3.322 1.00 60.22 91 PRO A C 1
ATOM 717 O O . PRO A 1 91 ? -26.969 29.765 -3.304 1.00 60.22 91 PRO A O 1
ATOM 720 N N . GLY A 1 92 ? -26.161 31.785 -2.756 1.00 60.91 92 GLY A N 1
ATOM 721 C CA . GLY A 1 92 ? -27.422 32.432 -2.429 1.00 60.91 92 GLY A CA 1
ATOM 722 C C . GLY A 1 92 ? -27.946 33.184 -3.652 1.00 60.91 92 GLY A C 1
ATOM 723 O O . GLY A 1 92 ? -27.172 33.425 -4.586 1.00 60.91 92 GLY A O 1
ATOM 724 N N . PRO A 1 93 ? -29.235 33.557 -3.669 1.00 57.53 93 PRO A N 1
ATOM 725 C CA . PRO A 1 93 ? -29.741 34.454 -4.695 1.00 57.53 93 PRO A CA 1
ATOM 726 C C . PRO A 1 93 ? -28.949 35.757 -4.564 1.00 57.53 93 PRO A C 1
ATOM 728 O O . PRO A 1 93 ? -28.937 36.375 -3.500 1.00 57.53 93 PRO A O 1
ATOM 731 N N . GLY A 1 94 ? -28.174 36.098 -5.594 1.00 56.03 94 GLY A N 1
ATOM 732 C CA . GLY A 1 94 ? -27.429 37.349 -5.610 1.00 56.03 94 GLY A CA 1
ATOM 733 C C . GLY A 1 94 ? -28.394 38.521 -5.467 1.00 56.03 94 GLY A C 1
ATOM 734 O O . GLY A 1 94 ? -29.530 38.437 -5.927 1.00 56.03 94 GLY A O 1
ATOM 735 N N . ASP A 1 95 ? -27.931 39.608 -4.854 1.00 59.25 95 ASP A N 1
ATOM 736 C CA . ASP A 1 95 ? -28.636 40.894 -4.794 1.00 59.25 95 ASP A CA 1
ATOM 737 C C . ASP A 1 95 ? -28.697 41.563 -6.192 1.00 59.25 95 ASP A C 1
ATOM 739 O O . ASP A 1 95 ? -28.281 42.705 -6.383 1.00 59.25 95 ASP A O 1
ATOM 743 N N . GLU A 1 96 ? -29.179 40.834 -7.197 1.00 55.22 96 GLU A N 1
ATOM 744 C CA . GLU A 1 96 ? -29.579 41.342 -8.505 1.00 55.22 96 GLU A CA 1
ATOM 745 C C . GLU A 1 96 ? -31.110 41.283 -8.571 1.00 55.22 96 GLU A C 1
ATOM 747 O O . GLU A 1 96 ? -31.713 40.478 -9.277 1.00 55.22 96 GLU A O 1
ATOM 752 N N . ASP A 1 97 ? -31.748 42.152 -7.783 1.00 52.88 97 ASP A N 1
ATOM 753 C CA . ASP A 1 97 ? -33.140 42.541 -7.989 1.00 52.88 97 ASP A CA 1
ATOM 754 C C . ASP A 1 97 ? -33.262 43.243 -9.354 1.00 52.88 97 ASP A C 1
ATOM 756 O O . ASP A 1 97 ? -33.181 44.465 -9.425 1.00 52.88 97 ASP A O 1
ATOM 760 N N . GLU A 1 98 ? -33.444 42.495 -10.441 1.00 55.94 98 GLU A N 1
ATOM 761 C CA . GLU A 1 98 ? -34.149 42.955 -11.647 1.00 55.94 98 GLU A CA 1
ATOM 762 C C . GLU A 1 98 ? -34.389 41.777 -12.601 1.00 55.94 98 GLU A C 1
ATOM 764 O O . GLU A 1 98 ? -33.678 41.591 -13.575 1.00 55.94 98 GLU A O 1
ATOM 769 N N . ASP A 1 99 ? -35.373 40.937 -12.274 1.00 50.50 99 ASP A N 1
ATOM 770 C CA . ASP A 1 99 ? -36.353 40.368 -13.210 1.00 50.50 99 ASP A CA 1
ATOM 771 C C . ASP A 1 99 ? -37.293 39.456 -12.411 1.00 50.50 99 ASP A C 1
ATOM 773 O O . ASP A 1 99 ? -36.858 38.593 -11.658 1.00 50.50 99 ASP A O 1
ATOM 777 N N . GLY A 1 100 ? -38.604 39.677 -12.522 1.00 55.12 100 GLY A N 1
ATOM 778 C CA . GLY A 1 100 ? -39.639 39.104 -11.653 1.00 55.12 100 GLY A CA 1
ATOM 779 C C . GLY A 1 100 ? -39.890 37.596 -11.785 1.00 55.12 100 GLY A C 1
ATOM 780 O O . GLY A 1 100 ? -41.040 37.187 -11.952 1.00 55.12 100 GLY A O 1
ATOM 781 N N . PHE A 1 101 ? -38.863 36.763 -11.663 1.00 54.34 101 PHE A N 1
ATOM 782 C CA . PHE A 1 101 ? -39.016 35.362 -11.311 1.00 54.34 101 PHE A CA 1
ATOM 783 C C . PHE A 1 101 ? -38.956 35.256 -9.790 1.00 54.34 101 PHE A C 1
ATOM 785 O O . PHE A 1 101 ? -37.892 35.237 -9.188 1.00 54.34 101 PHE A O 1
ATOM 792 N N . SER A 1 102 ? -40.136 35.204 -9.164 1.00 58.31 102 SER A N 1
ATOM 793 C CA . SER A 1 102 ? -40.296 34.588 -7.842 1.00 58.31 102 SER A CA 1
ATOM 794 C C . SER A 1 102 ? -39.417 33.340 -7.794 1.00 58.31 102 SER A C 1
ATOM 796 O O . SER A 1 102 ? -39.543 32.531 -8.710 1.00 58.31 102 SER A O 1
ATOM 798 N N . ASP A 1 103 ? -38.585 33.169 -6.765 1.00 60.72 103 ASP A N 1
ATOM 799 C CA . ASP A 1 103 ? -37.886 31.911 -6.477 1.00 60.72 103 ASP A CA 1
ATOM 800 C C . ASP A 1 103 ? -38.922 30.781 -6.370 1.00 60.72 103 ASP A C 1
ATOM 802 O O . A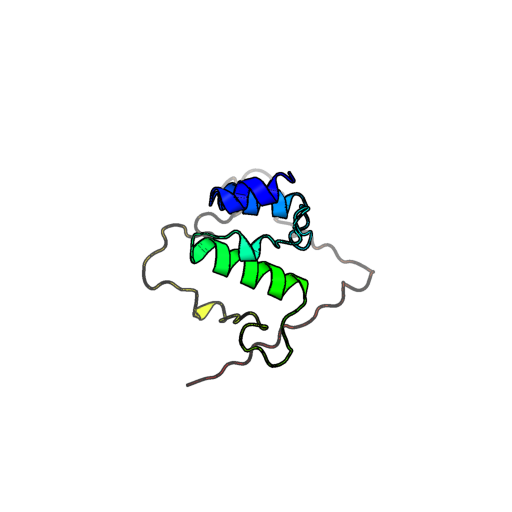SP A 1 103 ? -39.482 30.484 -5.311 1.00 60.72 103 ASP A O 1
ATOM 806 N N . VAL A 1 104 ? -39.268 30.190 -7.509 1.00 59.56 104 VAL A N 1
ATOM 807 C CA . VAL A 1 104 ? -40.099 29.004 -7.584 1.00 59.56 104 VAL A CA 1
ATOM 808 C C . VAL A 1 104 ? -39.133 27.869 -7.322 1.00 59.56 104 VAL A C 1
ATOM 810 O O . VAL A 1 104 ? -38.413 27.434 -8.214 1.00 59.56 104 VAL A O 1
ATOM 813 N N . PHE A 1 105 ? -39.088 27.415 -6.072 1.00 61.69 105 PHE A N 1
ATOM 814 C CA . PHE A 1 105 ? -38.487 26.131 -5.749 1.00 61.69 105 PHE A CA 1
ATOM 815 C C . PHE A 1 105 ? -39.179 25.061 -6.599 1.00 61.69 105 PHE A C 1
ATOM 817 O O . PHE A 1 105 ? -40.335 24.709 -6.355 1.00 61.69 105 PHE A O 1
ATOM 824 N N . GLU A 1 106 ? -38.490 24.581 -7.629 1.00 65.81 106 GLU A N 1
ATOM 825 C CA . GLU A 1 106 ? -38.987 23.515 -8.484 1.00 65.81 106 GLU A CA 1
ATOM 826 C C . GLU A 1 106 ? -38.725 22.184 -7.769 1.00 65.81 106 GLU A C 1
ATOM 828 O O . GLU A 1 106 ? -37.594 21.714 -7.663 1.00 65.81 106 GLU A O 1
ATOM 833 N N . PHE A 1 107 ? -39.778 21.614 -7.183 1.00 68.44 107 PHE A N 1
ATOM 834 C CA . PHE A 1 107 ? -39.737 20.275 -6.608 1.00 68.44 107 PHE A CA 1
ATOM 835 C C . PHE A 1 107 ? -40.145 19.264 -7.673 1.00 68.44 107 PHE A C 1
ATOM 837 O O . PHE A 1 107 ? -41.278 19.282 -8.155 1.00 68.44 107 PHE A O 1
ATOM 844 N N . GLU A 1 108 ? -39.242 18.347 -7.999 1.00 71.00 108 GLU A N 1
ATOM 845 C CA . GLU A 1 108 ? -39.567 17.181 -8.811 1.00 71.00 108 GLU A CA 1
ATOM 846 C C . GLU A 1 108 ? -40.213 16.107 -7.922 1.00 71.00 108 GLU A C 1
ATOM 848 O O . GLU A 1 108 ? -39.617 15.633 -6.952 1.00 71.00 108 GLU A O 1
ATOM 853 N N . PHE A 1 109 ? -41.453 15.732 -8.238 1.00 75.38 109 PHE A N 1
ATOM 854 C CA . PHE A 1 109 ? -42.122 14.572 -7.652 1.00 75.38 109 PHE A CA 1
ATOM 855 C C . PHE A 1 109 ? -42.009 13.396 -8.621 1.00 75.38 109 PHE A C 1
ATOM 857 O O . PHE A 1 109 ? -42.421 13.504 -9.773 1.00 75.38 109 PHE A O 1
ATOM 864 N N . SER A 1 110 ? -41.478 12.271 -8.142 1.00 74.25 110 SER A N 1
ATOM 865 C CA . SER A 1 110 ? -41.486 11.011 -8.885 1.00 74.25 110 SER A CA 1
ATOM 866 C C . SER A 1 110 ? -42.714 10.184 -8.510 1.00 74.25 110 SER A C 1
ATOM 868 O O . SER A 1 110 ? -43.005 10.006 -7.325 1.00 74.25 110 SER A O 1
ATOM 870 N N . ASP A 1 111 ? -43.401 9.643 -9.516 1.00 85.94 111 ASP A N 1
ATOM 871 C CA . ASP A 1 111 ? -44.443 8.622 -9.340 1.00 85.94 111 ASP A CA 1
ATOM 872 C C . ASP A 1 111 ? -43.846 7.215 -9.117 1.00 85.94 111 ASP A C 1
ATOM 874 O O . ASP A 1 111 ? -44.560 6.282 -8.738 1.00 85.94 111 ASP A O 1
ATOM 878 N N . GLU A 1 112 ? -42.537 7.040 -9.341 1.00 85.81 112 GLU A N 1
ATOM 879 C CA . GLU A 1 112 ? -41.823 5.798 -9.047 1.00 85.81 112 GLU A CA 1
ATOM 880 C C . GLU A 1 112 ? -41.318 5.773 -7.596 1.00 85.81 112 GLU A C 1
ATOM 882 O O . GLU A 1 112 ? -40.830 6.787 -7.084 1.00 85.81 112 GLU A O 1
ATOM 887 N N . PRO A 1 113 ? -41.391 4.611 -6.915 1.00 81.19 113 PRO A N 1
ATOM 888 C CA . PRO A 1 113 ? -40.878 4.489 -5.561 1.00 81.19 113 PRO A CA 1
ATOM 889 C C . PRO A 1 113 ? -39.372 4.798 -5.546 1.00 81.19 113 PRO A C 1
ATOM 891 O O . PRO A 1 113 ? -38.638 4.284 -6.395 1.00 81.19 113 PRO A O 1
ATOM 894 N N . PRO A 1 114 ? -38.889 5.607 -4.587 1.00 70.88 114 PRO A N 1
ATOM 895 C CA . PRO A 1 114 ? -37.476 5.936 -4.499 1.00 70.88 114 PRO A CA 1
ATOM 896 C C . PRO A 1 114 ? -36.643 4.673 -4.281 1.00 70.88 114 PRO A C 1
ATOM 898 O O . PRO A 1 114 ? -37.126 3.660 -3.759 1.00 70.88 114 PRO A O 1
ATOM 901 N N . LEU A 1 115 ? -35.366 4.750 -4.658 1.00 78.81 115 LEU A N 1
ATOM 902 C CA . LEU A 1 115 ? -34.416 3.678 -4.389 1.00 78.81 115 LEU A CA 1
ATOM 903 C C . LEU A 1 115 ? -34.460 3.302 -2.895 1.00 78.81 115 LEU A C 1
ATOM 905 O O . LEU A 1 115 ? -34.558 4.201 -2.054 1.00 78.81 115 LEU A O 1
ATOM 909 N N . PRO A 1 116 ? -34.372 2.002 -2.548 1.00 79.31 116 PRO A N 1
ATOM 910 C CA . PRO A 1 116 ? -34.347 1.562 -1.162 1.00 79.31 116 PRO A CA 1
ATOM 911 C C . PRO A 1 116 ? -33.268 2.307 -0.376 1.00 79.31 116 PRO A C 1
ATOM 913 O O . PRO A 1 116 ? -32.074 2.171 -0.645 1.00 79.31 116 PRO A O 1
ATOM 916 N N . CYS A 1 117 ? -33.700 3.109 0.590 1.00 64.88 117 CYS A N 1
ATOM 917 C CA . CYS A 1 117 ? -32.820 3.819 1.496 1.00 64.88 117 CYS A CA 1
ATOM 918 C C . CYS A 1 117 ? -32.556 2.952 2.729 1.00 64.88 117 CYS A C 1
ATOM 920 O O . CYS A 1 117 ? -33.474 2.453 3.383 1.00 64.88 117 CYS A O 1
ATOM 922 N N . TYR A 1 118 ? -31.278 2.761 3.041 1.00 75.44 118 TYR A N 1
ATOM 923 C CA . TYR A 1 118 ? -30.837 2.032 4.221 1.00 75.44 118 TYR A CA 1
ATOM 924 C C . TYR A 1 118 ? -30.261 3.038 5.205 1.00 75.44 118 TYR A C 1
ATOM 926 O O . TYR A 1 118 ? -29.322 3.766 4.887 1.00 75.44 118 TYR A O 1
ATOM 934 N N . ASN A 1 119 ? -30.834 3.088 6.404 1.00 67.44 119 ASN A N 1
ATOM 935 C CA . ASN A 1 119 ? -30.286 3.910 7.471 1.00 67.44 119 ASN A CA 1
ATOM 936 C C . ASN A 1 119 ? -29.034 3.228 8.014 1.00 67.44 119 ASN A C 1
ATOM 938 O O . ASN A 1 119 ? -29.099 2.098 8.503 1.00 67.44 119 ASN A O 1
ATOM 942 N N . ILE A 1 120 ? -27.905 3.926 7.948 1.00 68.94 120 ILE A N 1
ATOM 943 C CA . ILE A 1 120 ? -26.686 3.495 8.622 1.00 68.94 120 ILE A CA 1
ATOM 944 C C . ILE A 1 120 ? -26.934 3.673 10.122 1.00 68.94 120 ILE A C 1
ATOM 946 O O . ILE A 1 120 ? -27.096 4.792 10.609 1.00 68.94 120 ILE A O 1
ATOM 950 N N . GLN A 1 121 ? -27.035 2.564 10.854 1.00 66.44 121 GLN A N 1
ATOM 951 C CA . GLN A 1 121 ? -27.146 2.600 12.308 1.00 66.44 121 GLN A CA 1
ATOM 952 C C . GLN A 1 121 ? -25.803 3.044 12.888 1.00 66.44 121 GLN A C 1
ATOM 954 O O . GLN A 1 121 ? -24.822 2.310 12.813 1.00 66.44 121 GLN A O 1
ATOM 959 N N . VAL A 1 122 ? -25.761 4.241 13.469 1.00 58.16 122 VAL A N 1
ATOM 960 C CA . VAL A 1 122 ? -24.580 4.728 14.187 1.00 58.16 122 VAL A CA 1
ATOM 961 C C . VAL A 1 122 ? -24.784 4.431 15.672 1.00 58.16 122 VAL A C 1
ATOM 963 O O . VAL A 1 122 ? -25.678 4.991 16.308 1.00 58.16 122 VAL A O 1
ATOM 966 N N . CYS A 1 123 ? -23.989 3.518 16.233 1.00 53.03 123 CYS A N 1
ATOM 967 C CA . CYS A 1 123 ? -23.963 3.276 17.674 1.00 53.03 123 CYS A CA 1
ATOM 968 C C . CYS A 1 123 ? -23.258 4.447 18.367 1.00 53.03 123 CYS A C 1
ATOM 970 O O . CYS A 1 123 ? -22.045 4.602 18.262 1.00 53.03 123 CYS A O 1
ATOM 972 N N . LEU A 1 124 ? -24.011 5.262 19.104 1.00 53.34 124 LEU A N 1
ATOM 973 C CA . LEU A 1 124 ? -23.441 6.264 20.002 1.00 53.34 124 LEU A CA 1
ATOM 974 C C . LEU A 1 124 ? -23.016 5.560 21.296 1.00 53.34 124 LEU A C 1
ATOM 976 O O . LEU A 1 124 ? -23.837 5.340 22.184 1.00 53.34 124 LEU A O 1
ATOM 980 N N . SER A 1 125 ? -21.739 5.198 21.428 1.00 52.88 125 SER A N 1
ATOM 981 C CA . SER A 1 125 ? -21.172 4.905 22.746 1.00 52.88 125 SER A CA 1
ATOM 982 C C . SER A 1 125 ? -20.966 6.233 23.481 1.00 52.88 125 SER A C 1
ATOM 984 O O . SER A 1 125 ? -19.923 6.869 23.354 1.00 52.88 125 SER A O 1
ATOM 986 N N . GLN A 1 126 ? -21.994 6.696 24.191 1.00 43.72 126 GLN A N 1
ATOM 987 C CA . GLN A 1 126 ? -21.884 7.825 25.115 1.00 43.72 126 GLN A CA 1
ATOM 988 C C . GLN A 1 126 ? -21.055 7.406 26.338 1.00 43.72 126 GLN A C 1
ATOM 990 O O . GLN A 1 126 ? -21.399 6.434 27.015 1.00 43.72 126 GLN A O 1
ATOM 995 N N . GLY A 1 127 ? -19.980 8.150 26.601 1.00 37.91 127 GLY A N 1
ATOM 996 C CA . GLY A 1 127 ? -19.255 8.201 27.871 1.00 37.91 127 GLY A CA 1
ATOM 997 C C . GLY A 1 127 ? -19.322 9.609 28.437 1.00 37.91 127 GLY A C 1
ATOM 998 O O . GLY A 1 127 ? -19.275 10.555 27.617 1.00 37.91 127 GLY A O 1
#